Protein AF-A0A9Q0E502-F1 (afdb_monomer_lite)

Organism: NCBI:txid630683

Radius of gyration: 13.21 Å; chains: 1; bounding box: 27×27×32 Å

Secondary structure (DSSP, 8-state):
--EEEEEEE--S-EEEE-SS-EEEEEEE-SSEEEEEESSEEEEEEEE--SEEEEEESSEEEEEEEE-SSEEEEEESSEEEEEEEE-SSEEEEE-SSEEEEEEEE-SSEEEEE-SSEEEEE-

pLDDT: mean 70.46, std 6.78, range [51.53, 83.94]

Structure (mmCIF, N/CA/C/O backbone):
data_AF-A0A9Q0E502-F1
#
_entry.id   AF-A0A9Q0E502-F1
#
loop_
_atom_site.group_PDB
_atom_site.id
_atom_site.type_symbol
_atom_site.label_atom_id
_atom_site.label_alt_id
_atom_site.label_comp_id
_atom_site.label_asym_id
_atom_site.label_entity_id
_atom_site.label_seq_id
_atom_site.pdbx_PDB_ins_code
_atom_site.Cartn_x
_atom_site.Cartn_y
_atom_site.Cartn_z
_atom_site.occupancy
_atom_site.B_iso_or_equiv
_atom_site.auth_seq_id
_atom_site.auth_comp_id
_atom_site.auth_asym_id
_atom_site.auth_atom_id
_atom_site.pdbx_PDB_model_num
ATOM 1 N N . MET A 1 1 ? 0.716 12.121 -15.954 1.00 51.53 1 MET A N 1
ATOM 2 C CA . MET A 1 1 ? 1.242 10.968 -16.710 1.00 51.53 1 MET A CA 1
ATOM 3 C C . MET A 1 1 ? 1.366 9.846 -15.709 1.00 51.53 1 MET A C 1
ATOM 5 O O . MET A 1 1 ? 2.287 9.870 -14.911 1.00 51.53 1 MET A O 1
ATOM 9 N N . ASP A 1 2 ? 0.412 8.932 -15.693 1.00 59.59 2 ASP A N 1
ATOM 10 C CA . ASP A 1 2 ? 0.395 7.817 -14.749 1.00 59.59 2 ASP A CA 1
ATOM 11 C C . ASP A 1 2 ? 1.502 6.822 -15.092 1.00 59.59 2 ASP A C 1
ATOM 13 O O . ASP A 1 2 ? 1.691 6.447 -16.254 1.00 59.59 2 ASP A O 1
ATOM 17 N N . SER A 1 3 ? 2.269 6.405 -14.088 1.00 64.88 3 SER A N 1
ATOM 18 C CA . SER A 1 3 ? 3.330 5.420 -14.279 1.00 64.88 3 SER A CA 1
ATOM 19 C C . SER A 1 3 ? 2.781 4.025 -14.014 1.00 64.88 3 SER A C 1
ATOM 21 O O . SER A 1 3 ? 2.706 3.584 -12.868 1.00 64.88 3 SER A O 1
ATOM 23 N N . VAL A 1 4 ? 2.409 3.309 -15.077 1.00 69.94 4 VAL A N 1
ATOM 24 C CA . VAL A 1 4 ? 2.001 1.901 -14.980 1.00 69.94 4 VAL A CA 1
ATOM 25 C C . VAL A 1 4 ? 3.184 1.007 -15.319 1.00 69.94 4 VAL A C 1
ATOM 27 O O . VAL A 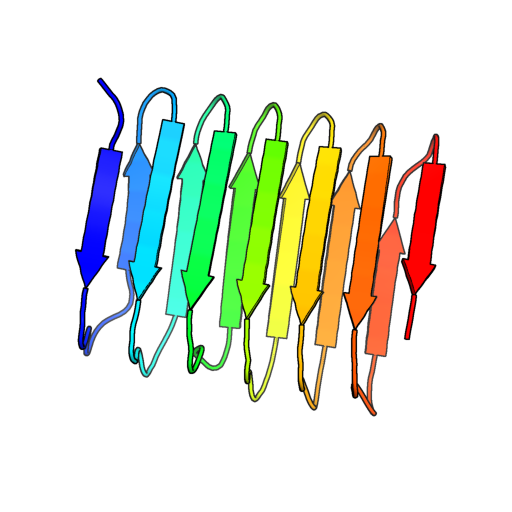1 4 ? 3.713 1.030 -16.429 1.00 69.94 4 VAL A O 1
ATOM 30 N N . LEU A 1 5 ? 3.613 0.205 -14.351 1.00 68.25 5 LEU A N 1
ATOM 31 C CA . LEU A 1 5 ? 4.746 -0.700 -14.493 1.00 68.25 5 LEU A CA 1
ATOM 32 C C . LEU A 1 5 ? 4.321 -2.124 -14.136 1.00 68.25 5 LEU A C 1
ATOM 34 O O . LEU A 1 5 ? 4.089 -2.460 -12.971 1.00 68.25 5 LEU A O 1
ATOM 38 N N . THR A 1 6 ? 4.274 -2.981 -15.151 1.00 67.75 6 THR A N 1
ATOM 39 C CA . THR A 1 6 ? 4.010 -4.415 -15.005 1.00 67.75 6 THR A CA 1
ATOM 40 C C . THR A 1 6 ? 5.309 -5.185 -15.200 1.00 67.75 6 THR A C 1
ATOM 42 O O . THR A 1 6 ? 5.946 -5.079 -16.241 1.00 67.75 6 THR A O 1
ATOM 45 N N . ASP A 1 7 ? 5.721 -5.951 -14.194 1.00 63.72 7 ASP A N 1
ATOM 46 C CA . ASP A 1 7 ? 6.987 -6.687 -14.214 1.00 63.72 7 ASP A CA 1
ATOM 47 C C . ASP A 1 7 ? 6.772 -8.131 -13.742 1.00 63.72 7 ASP A C 1
ATOM 49 O O . ASP A 1 7 ? 6.340 -8.379 -12.615 1.00 63.72 7 ASP A O 1
ATOM 53 N N . GLY A 1 8 ? 7.038 -9.103 -14.617 1.00 58.62 8 GLY A N 1
ATOM 54 C CA . GLY A 1 8 ? 6.832 -10.522 -14.313 1.00 58.62 8 GLY A CA 1
ATOM 55 C C . GLY A 1 8 ? 7.852 -11.068 -13.310 1.00 58.62 8 GLY A C 1
ATOM 56 O O . GLY A 1 8 ? 7.467 -11.724 -12.340 1.00 58.62 8 GLY A O 1
ATOM 57 N N . GLN A 1 9 ? 9.137 -10.767 -13.524 1.00 57.75 9 GLN A N 1
ATOM 58 C CA . GLN A 1 9 ? 10.269 -11.223 -12.715 1.00 57.75 9 GLN A CA 1
ATOM 59 C C . GLN A 1 9 ? 11.381 -10.162 -12.701 1.00 57.75 9 GLN A C 1
ATOM 61 O O . GLN A 1 9 ? 12.010 -9.909 -13.724 1.00 57.75 9 GLN A O 1
ATOM 66 N N . CYS A 1 10 ? 11.692 -9.605 -11.528 1.00 55.41 10 CYS A N 1
ATOM 67 C CA . CYS A 1 10 ? 12.825 -8.685 -11.353 1.00 55.41 10 CYS A CA 1
ATOM 68 C C . CYS A 1 10 ? 13.863 -9.325 -10.436 1.00 55.41 10 CYS A C 1
ATOM 70 O O . CYS A 1 10 ? 13.582 -9.470 -9.253 1.00 55.41 10 CYS A O 1
ATOM 72 N N . GLY A 1 11 ? 15.060 -9.663 -10.930 1.00 56.12 11 GLY A N 1
ATOM 73 C CA . GLY A 1 11 ? 16.131 -10.295 -10.136 1.00 56.12 11 GLY A CA 1
ATOM 74 C C . GLY A 1 11 ? 16.874 -9.367 -9.159 1.00 56.12 11 GLY A C 1
ATOM 75 O O . GLY A 1 11 ? 17.626 -9.836 -8.304 1.00 56.12 11 GLY A O 1
ATOM 76 N N . HIS A 1 12 ? 16.654 -8.053 -9.246 1.00 60.09 12 HIS A N 1
ATOM 77 C CA . HIS A 1 12 ? 17.433 -7.043 -8.524 1.00 60.09 12 HIS A CA 1
ATOM 78 C C . HIS A 1 12 ? 16.556 -6.138 -7.640 1.00 60.09 12 HIS A C 1
ATOM 80 O O . HIS A 1 12 ? 15.347 -6.036 -7.863 1.00 60.09 12 HIS A O 1
ATOM 86 N N . PRO A 1 13 ? 17.138 -5.490 -6.607 1.00 64.81 13 PRO A N 1
ATOM 87 C CA . PRO A 1 13 ? 16.451 -4.450 -5.851 1.00 64.81 13 PRO A CA 1
ATOM 88 C C . PRO A 1 13 ? 15.949 -3.349 -6.783 1.00 64.81 13 PRO A C 1
ATOM 90 O O . PRO A 1 13 ? 16.687 -2.911 -7.663 1.00 64.81 13 PRO A O 1
ATOM 93 N N . ARG A 1 14 ? 14.717 -2.884 -6.571 1.00 67.75 14 ARG A N 1
ATOM 94 C CA . ARG A 1 14 ? 14.133 -1.815 -7.386 1.00 67.75 14 ARG A CA 1
ATOM 95 C C . ARG A 1 14 ? 13.608 -0.689 -6.512 1.00 67.75 14 ARG A C 1
ATOM 97 O O . ARG A 1 14 ? 12.867 -0.942 -5.560 1.00 67.75 14 ARG A O 1
ATOM 104 N N . THR A 1 15 ? 13.961 0.532 -6.885 1.00 70.12 15 THR A N 1
ATOM 105 C CA . THR A 1 15 ? 13.344 1.753 -6.376 1.00 70.12 15 THR A CA 1
ATOM 106 C C . THR A 1 15 ? 12.561 2.364 -7.521 1.00 70.12 15 THR A C 1
ATOM 108 O O . THR A 1 15 ? 13.119 2.576 -8.596 1.00 70.12 15 THR A O 1
ATOM 111 N N . VAL A 1 16 ? 11.271 2.594 -7.311 1.00 69.94 16 VAL A N 1
ATOM 112 C CA . VAL A 1 16 ? 10.427 3.311 -8.265 1.00 69.94 16 VAL A CA 1
ATOM 113 C C . VAL A 1 16 ? 9.997 4.608 -7.606 1.00 69.94 16 VAL A C 1
ATOM 115 O O . VAL A 1 16 ? 9.450 4.583 -6.506 1.00 69.94 16 VAL A O 1
ATOM 118 N N . SER A 1 17 ? 10.280 5.716 -8.283 1.00 66.75 17 SER A N 1
ATOM 119 C CA . SER A 1 17 ? 9.768 7.037 -7.947 1.00 66.75 17 SER A CA 1
ATOM 120 C C . SER A 1 17 ? 9.044 7.557 -9.180 1.00 66.75 17 SER A C 1
ATOM 122 O O . SER A 1 17 ? 9.659 7.653 -10.241 1.00 66.75 17 SER A O 1
ATOM 124 N N . SER A 1 18 ? 7.756 7.847 -9.061 1.00 61.47 18 SER A N 1
ATOM 125 C CA . SER A 1 18 ? 6.915 8.322 -10.169 1.00 61.47 18 SER A CA 1
ATOM 126 C C . SER A 1 18 ? 6.141 9.573 -9.776 1.00 61.47 18 SER A C 1
ATOM 128 O O . SER A 1 18 ? 5.963 9.841 -8.594 1.00 61.47 18 SER A O 1
ATOM 130 N N . LEU A 1 19 ? 5.695 10.327 -10.779 1.00 62.59 19 LEU A N 1
ATOM 131 C CA . LEU A 1 19 ? 4.857 11.523 -10.668 1.00 62.59 19 LEU A CA 1
ATOM 132 C C . LEU A 1 19 ? 3.621 11.336 -11.565 1.00 62.59 19 LEU A C 1
ATOM 134 O O . LEU A 1 19 ? 3.832 10.952 -12.716 1.00 62.59 19 LEU A O 1
ATOM 138 N N . PRO A 1 20 ? 2.389 11.701 -11.154 1.00 68.19 20 PRO A N 1
ATOM 139 C CA . PRO A 1 20 ? 1.886 11.848 -9.781 1.00 68.19 20 PRO A CA 1
ATOM 140 C C . PRO A 1 20 ? 1.474 10.503 -9.152 1.00 68.19 20 PRO A C 1
ATOM 142 O O . PRO A 1 20 ? 1.689 10.301 -7.958 1.00 68.19 20 PRO A O 1
ATOM 145 N N . ASP A 1 21 ? 1.021 9.565 -9.987 1.00 70.00 21 ASP A N 1
ATOM 146 C CA . ASP A 1 21 ? 0.460 8.279 -9.578 1.00 70.00 21 ASP A CA 1
ATOM 147 C C . ASP A 1 21 ? 1.300 7.108 -10.096 1.00 70.00 21 ASP A C 1
ATOM 149 O O . ASP A 1 21 ? 1.821 7.125 -11.223 1.00 70.00 21 ASP A O 1
ATOM 153 N N . SER A 1 22 ? 1.434 6.069 -9.269 1.00 71.00 22 SER A N 1
ATOM 154 C CA . SER A 1 22 ? 2.063 4.805 -9.668 1.00 71.00 22 SER A CA 1
ATOM 155 C C . SER A 1 22 ? 1.121 3.637 -9.508 1.00 71.00 22 SER A C 1
ATOM 157 O O . SER A 1 22 ? 0.601 3.381 -8.421 1.00 71.00 22 SER A O 1
ATOM 159 N N . VAL A 1 23 ? 1.028 2.838 -10.569 1.00 75.44 23 VAL A N 1
ATOM 160 C CA . VAL A 1 23 ? 0.431 1.509 -10.509 1.00 75.44 23 VAL A CA 1
ATOM 161 C C . VAL A 1 23 ? 1.502 0.488 -10.841 1.00 75.44 23 VAL A C 1
ATOM 163 O O . VAL A 1 23 ? 2.003 0.399 -11.962 1.00 75.44 23 VAL A O 1
ATOM 166 N N . LEU A 1 24 ? 1.861 -0.320 -9.852 1.00 72.44 24 LEU A N 1
ATOM 167 C CA . LEU A 1 24 ? 2.891 -1.337 -9.993 1.00 72.44 24 LEU A CA 1
ATOM 168 C C . LEU A 1 24 ? 2.290 -2.720 -9.772 1.00 72.44 24 LEU A C 1
ATOM 170 O O . LEU A 1 24 ? 1.851 -3.064 -8.676 1.00 72.44 24 LEU A O 1
ATOM 174 N N . THR A 1 25 ? 2.345 -3.550 -10.810 1.00 71.94 25 THR A N 1
ATOM 175 C CA . THR A 1 25 ? 1.946 -4.957 -10.721 1.00 71.94 25 THR A CA 1
ATOM 176 C C . THR A 1 25 ? 3.171 -5.836 -10.893 1.00 71.94 25 THR A C 1
ATOM 178 O O . THR A 1 25 ? 3.893 -5.701 -11.882 1.00 71.94 25 THR A O 1
ATOM 181 N N . ALA A 1 26 ? 3.435 -6.724 -9.934 1.00 66.94 26 ALA A N 1
ATOM 182 C CA . ALA A 1 26 ? 4.573 -7.631 -10.027 1.00 66.94 26 ALA A CA 1
ATOM 183 C C . ALA A 1 26 ? 4.248 -9.088 -9.704 1.00 66.94 26 ALA A C 1
ATOM 185 O O . ALA A 1 26 ? 3.489 -9.396 -8.788 1.00 66.94 26 ALA A O 1
ATOM 186 N N . GLY A 1 27 ? 4.832 -9.991 -10.494 1.00 62.88 27 GLY A N 1
ATOM 187 C CA . GLY A 1 27 ? 4.667 -11.432 -10.323 1.00 62.88 27 GLY A CA 1
ATOM 188 C C . GLY A 1 27 ? 5.564 -11.992 -9.222 1.00 62.88 27 GLY A C 1
ATOM 189 O O . GLY A 1 27 ? 5.063 -12.596 -8.276 1.00 62.88 27 GLY A O 1
ATOM 190 N N . GLN A 1 28 ? 6.880 -11.817 -9.372 1.00 59.84 28 GLN A N 1
ATOM 191 C CA . GLN A 1 28 ? 7.914 -12.399 -8.511 1.00 59.84 28 GLN A CA 1
ATOM 192 C C . GLN A 1 28 ? 9.123 -11.458 -8.397 1.00 59.84 28 GLN A C 1
ATOM 194 O O . GLN A 1 28 ? 9.657 -10.996 -9.407 1.00 59.84 28 GLN A O 1
ATOM 199 N N . SER A 1 29 ? 9.617 -11.187 -7.185 1.00 58.62 29 SER A N 1
ATOM 200 C CA . SER A 1 29 ? 10.895 -10.470 -7.009 1.00 58.62 29 SER A CA 1
ATOM 201 C C . SER A 1 29 ? 11.677 -10.955 -5.772 1.00 58.62 29 SER A C 1
ATOM 203 O O . SER A 1 29 ? 11.105 -11.018 -4.685 1.00 58.62 29 SER A O 1
ATOM 205 N N . PRO A 1 30 ? 12.986 -11.286 -5.872 1.00 53.59 30 PRO A N 1
ATOM 206 C CA . PRO A 1 30 ? 13.692 -12.029 -4.832 1.00 53.59 30 PRO A CA 1
ATOM 207 C C . PRO A 1 30 ? 14.365 -11.167 -3.750 1.00 53.59 30 PRO A C 1
ATOM 209 O O . PRO A 1 30 ? 14.777 -11.717 -2.733 1.00 53.59 30 PRO A O 1
ATOM 212 N N . ARG A 1 31 ? 14.516 -9.837 -3.906 1.00 61.38 31 ARG A N 1
ATOM 213 C CA . ARG A 1 31 ? 15.349 -9.029 -2.977 1.00 61.38 31 ARG A CA 1
ATOM 214 C C . ARG A 1 31 ? 14.630 -7.943 -2.181 1.00 61.38 31 ARG A C 1
ATOM 216 O O . ARG A 1 31 ? 14.431 -8.109 -0.979 1.00 61.38 31 ARG A O 1
ATOM 223 N N . ARG A 1 32 ? 14.325 -6.795 -2.789 1.00 69.44 32 ARG A N 1
ATOM 224 C CA . ARG A 1 32 ? 13.763 -5.608 -2.113 1.00 69.44 32 ARG A CA 1
ATOM 225 C C . ARG A 1 32 ? 13.048 -4.716 -3.115 1.00 69.44 32 ARG A C 1
ATOM 227 O O . ARG A 1 32 ? 13.538 -4.546 -4.230 1.00 69.44 32 ARG A O 1
ATOM 234 N N . ARG A 1 33 ? 11.952 -4.092 -2.687 1.00 72.25 33 ARG A N 1
ATOM 235 C CA . ARG A 1 33 ? 11.295 -3.032 -3.457 1.00 72.25 33 ARG A CA 1
ATOM 236 C C . ARG A 1 33 ? 10.931 -1.843 -2.577 1.00 72.25 33 ARG A C 1
ATOM 238 O O . ARG A 1 33 ? 10.363 -2.032 -1.498 1.00 72.25 33 ARG A O 1
ATOM 245 N N . THR A 1 34 ? 11.243 -0.655 -3.084 1.00 74.75 34 THR A N 1
ATOM 246 C CA . THR A 1 34 ? 10.813 0.633 -2.538 1.00 74.75 34 THR A CA 1
ATOM 247 C C . THR A 1 34 ? 10.001 1.354 -3.603 1.00 74.75 34 THR A C 1
ATOM 249 O O . THR A 1 34 ? 10.448 1.452 -4.746 1.00 74.75 34 THR A O 1
ATOM 252 N N . VAL A 1 35 ? 8.808 1.815 -3.246 1.00 72.94 35 VAL A N 1
ATOM 253 C CA . VAL A 1 35 ? 7.939 2.588 -4.142 1.00 72.94 35 VAL A CA 1
ATOM 254 C C . VAL A 1 35 ? 7.584 3.892 -3.454 1.00 72.94 35 VAL A C 1
ATOM 256 O O . VAL A 1 35 ? 7.249 3.883 -2.266 1.00 72.94 35 VAL A O 1
ATOM 259 N N . SER A 1 36 ? 7.693 4.997 -4.182 1.00 74.19 36 SER A N 1
ATOM 260 C CA . SER A 1 36 ? 7.360 6.319 -3.670 1.00 74.19 36 SER A CA 1
ATOM 261 C C . SER A 1 36 ? 6.665 7.157 -4.734 1.00 74.19 36 SER A C 1
ATOM 263 O O . SER A 1 36 ? 7.166 7.253 -5.853 1.0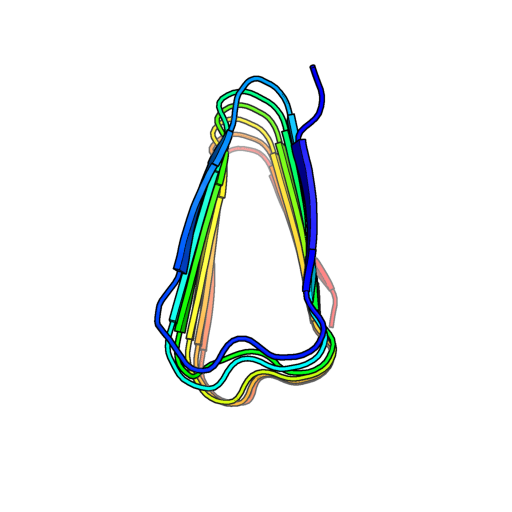0 74.19 36 SER A O 1
ATOM 265 N N . SER A 1 37 ? 5.534 7.766 -4.372 1.00 71.56 37 SER A N 1
ATOM 266 C CA . SER A 1 37 ? 4.787 8.676 -5.254 1.00 71.56 37 SER A CA 1
ATOM 267 C C . SER A 1 37 ? 4.216 9.848 -4.465 1.00 71.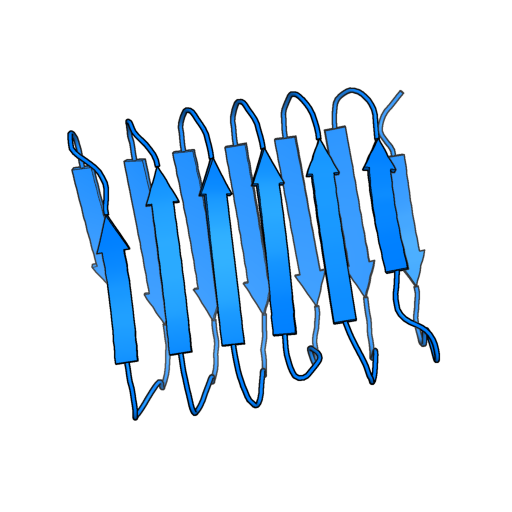56 37 SER A C 1
ATOM 269 O O . SER A 1 37 ? 3.940 9.704 -3.273 1.00 71.56 37 SER A O 1
ATOM 271 N N . PRO A 1 38 ? 4.065 11.019 -5.097 1.00 68.81 38 PRO A N 1
ATOM 272 C CA . PRO A 1 38 ? 3.563 12.215 -4.442 1.00 68.81 38 PRO A CA 1
ATOM 273 C C . PRO A 1 38 ? 2.036 12.274 -4.338 1.00 68.81 38 PRO A C 1
ATOM 275 O O . PRO A 1 38 ? 1.541 13.225 -3.746 1.00 68.81 38 PRO A O 1
ATOM 278 N N . THR A 1 39 ? 1.289 11.329 -4.909 1.00 78.81 39 THR A N 1
ATOM 279 C CA . THR A 1 39 ? -0.179 11.325 -4.827 1.00 78.81 39 THR A CA 1
ATOM 280 C C . THR A 1 39 ? -0.653 9.928 -4.444 1.00 78.81 39 THR A C 1
ATOM 282 O O . THR A 1 39 ? -0.614 9.606 -3.250 1.00 78.81 39 THR A O 1
ATOM 285 N N . ASP A 1 40 ? -0.927 9.059 -5.418 1.00 76.31 40 ASP A N 1
ATOM 286 C CA . ASP A 1 40 ? -1.342 7.685 -5.161 1.00 76.31 40 ASP A CA 1
ATOM 287 C C . ASP A 1 40 ? -0.260 6.644 -5.480 1.00 76.31 40 ASP A C 1
ATOM 289 O O . ASP A 1 40 ? 0.505 6.727 -6.450 1.00 76.31 40 ASP A O 1
ATOM 293 N N . ASN A 1 41 ? -0.240 5.583 -4.672 1.00 75.12 41 ASN A N 1
ATOM 294 C CA . ASN A 1 41 ? 0.418 4.331 -5.027 1.00 75.12 41 ASN A CA 1
ATOM 295 C C . ASN A 1 41 ? -0.547 3.167 -4.924 1.00 75.12 41 ASN A C 1
ATOM 297 O O . ASN A 1 41 ? -0.990 2.816 -3.833 1.00 75.12 41 ASN A O 1
ATOM 301 N N . VAL A 1 42 ? -0.737 2.472 -6.041 1.00 78.50 42 VAL A N 1
ATOM 302 C CA . VAL A 1 42 ? -1.378 1.163 -6.06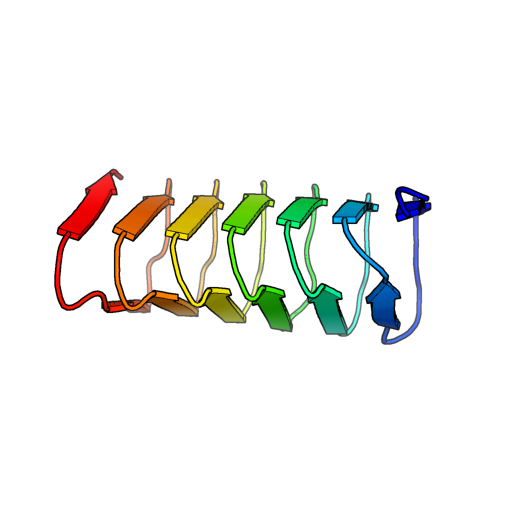3 1.00 78.50 42 VAL A CA 1
ATOM 303 C C . VAL A 1 42 ? -0.337 0.115 -6.394 1.00 78.50 42 VAL A C 1
ATOM 305 O O . VAL A 1 42 ? 0.326 0.149 -7.435 1.00 78.50 42 VAL A O 1
ATOM 308 N N . LEU A 1 43 ? -0.198 -0.866 -5.514 1.00 74.38 43 LEU A N 1
ATOM 309 C CA . LEU A 1 43 ? 0.712 -1.968 -5.744 1.00 74.38 43 LEU A CA 1
ATOM 310 C C . LEU A 1 43 ? 0.046 -3.309 -5.470 1.00 74.38 43 LEU A C 1
ATOM 312 O O . LEU A 1 43 ? -0.366 -3.612 -4.353 1.00 74.38 43 LEU A O 1
ATOM 316 N N . THR A 1 44 ? 0.062 -4.148 -6.503 1.00 76.31 44 THR A N 1
ATOM 317 C CA . THR A 1 44 ? -0.416 -5.529 -6.444 1.00 76.31 44 THR A CA 1
ATOM 318 C C . THR A 1 44 ? 0.724 -6.494 -6.728 1.00 76.31 44 THR A C 1
ATOM 320 O O . THR A 1 44 ? 1.432 -6.359 -7.729 1.00 76.31 44 THR A O 1
ATOM 323 N N . ASP A 1 45 ? 0.918 -7.490 -5.867 1.00 70.38 45 ASP A N 1
ATOM 324 C CA . ASP A 1 45 ? 1.978 -8.475 -6.076 1.00 70.38 45 ASP A CA 1
ATOM 325 C C . ASP A 1 45 ? 1.611 -9.864 -5.527 1.00 70.38 45 ASP A C 1
ATOM 327 O O . ASP A 1 45 ? 0.987 -10.010 -4.472 1.00 70.38 45 ASP A O 1
ATOM 331 N N . ARG A 1 46 ? 1.944 -10.912 -6.292 1.00 67.50 46 ARG A N 1
ATOM 332 C CA . ARG A 1 46 ? 1.599 -12.296 -5.926 1.00 67.50 46 ARG A CA 1
ATOM 333 C C . ARG A 1 46 ? 2.569 -12.897 -4.911 1.00 67.50 46 ARG A C 1
ATOM 335 O O . ARG A 1 46 ? 2.120 -13.588 -4.001 1.00 67.50 46 ARG A O 1
ATOM 342 N N . GLN A 1 47 ? 3.867 -12.668 -5.053 1.00 64.62 47 GLN A N 1
ATOM 343 C CA . GLN A 1 47 ? 4.875 -13.164 -4.122 1.00 64.62 47 GLN A CA 1
ATOM 344 C C . GLN A 1 47 ? 5.957 -12.114 -3.939 1.00 64.62 47 GLN A C 1
ATOM 346 O O . GLN A 1 47 ? 6.746 -11.799 -4.835 1.00 64.62 47 GLN A O 1
ATOM 351 N N . CYS A 1 48 ? 5.995 -11.594 -2.719 1.00 58.06 48 CYS A N 1
ATOM 352 C CA . CYS A 1 48 ? 6.822 -10.457 -2.403 1.00 58.06 48 CYS A CA 1
ATOM 353 C C . CYS A 1 48 ? 8.127 -10.828 -1.698 1.00 58.06 48 CYS A C 1
ATOM 355 O O . CYS A 1 48 ? 8.223 -11.857 -1.025 1.00 58.06 48 CYS A O 1
ATOM 357 N N . PRO A 1 49 ? 9.126 -9.932 -1.789 1.00 61.16 49 PRO A N 1
ATOM 358 C CA . PRO A 1 49 ? 10.461 -10.157 -1.262 1.00 61.16 49 PRO A CA 1
ATOM 359 C C . PRO A 1 49 ? 10.502 -10.220 0.269 1.00 61.16 49 PRO A C 1
ATOM 361 O O . PRO A 1 49 ? 9.534 -9.937 0.979 1.00 61.16 49 PRO A O 1
ATOM 364 N N . HIS A 1 50 ? 11.710 -10.462 0.782 1.00 62.09 50 HIS A N 1
ATOM 365 C CA . HIS A 1 50 ? 12.050 -10.326 2.195 1.00 62.09 50 HIS A CA 1
ATOM 366 C C . HIS A 1 50 ? 11.629 -8.976 2.807 1.00 62.09 50 HIS A C 1
ATOM 368 O O . HIS A 1 50 ? 11.259 -8.917 3.978 1.00 62.09 50 HIS A O 1
ATOM 374 N N . ARG A 1 51 ? 11.693 -7.861 2.063 1.00 67.44 51 ARG A N 1
ATOM 375 C CA . ARG A 1 51 ? 11.276 -6.560 2.607 1.00 67.44 51 ARG A CA 1
ATOM 376 C C . ARG A 1 51 ? 10.731 -5.595 1.556 1.00 67.44 51 ARG A C 1
ATOM 378 O O . ARG A 1 51 ? 11.390 -5.372 0.538 1.00 67.44 51 ARG A O 1
ATOM 385 N N . ARG A 1 52 ? 9.593 -4.963 1.863 1.00 72.69 52 ARG A N 1
ATOM 386 C CA . ARG A 1 52 ? 9.005 -3.860 1.085 1.00 72.69 52 ARG A CA 1
ATOM 387 C C . ARG A 1 52 ? 8.762 -2.609 1.920 1.00 72.69 52 ARG A C 1
ATOM 389 O O . ARG A 1 52 ? 8.351 -2.712 3.077 1.00 72.69 52 ARG A O 1
ATOM 396 N N . THR A 1 53 ? 8.979 -1.466 1.276 1.00 73.94 53 THR A N 1
ATOM 397 C CA . THR A 1 53 ? 8.607 -0.142 1.774 1.00 73.94 53 THR A CA 1
ATOM 398 C C . THR A 1 53 ? 7.807 0.579 0.695 1.00 73.94 53 THR A C 1
ATOM 400 O O . THR A 1 53 ? 8.257 0.642 -0.450 1.00 73.94 53 THR A O 1
ATOM 403 N N . VAL A 1 54 ? 6.638 1.102 1.042 1.00 72.31 54 VAL A N 1
ATOM 404 C CA . VAL A 1 54 ? 5.837 1.952 0.153 1.00 72.31 54 VAL A CA 1
ATOM 405 C C . VAL A 1 54 ? 5.507 3.235 0.889 1.00 72.31 54 VAL A C 1
ATOM 407 O O . VAL A 1 54 ? 5.154 3.180 2.070 1.00 72.31 54 VAL A O 1
ATOM 410 N N . SER A 1 55 ? 5.679 4.359 0.196 1.00 73.31 55 SER A N 1
ATOM 411 C CA . SER A 1 55 ? 5.364 5.675 0.733 1.00 73.31 55 SER A CA 1
ATOM 412 C C . SER A 1 55 ? 4.605 6.543 -0.261 1.00 73.31 55 SER A C 1
ATOM 414 O O . SER A 1 55 ? 5.079 6.737 -1.378 1.00 73.31 55 SER A O 1
ATOM 416 N N . SER A 1 56 ? 3.486 7.112 0.178 1.00 72.75 56 SER A N 1
ATOM 417 C CA . SER A 1 56 ? 2.719 8.107 -0.580 1.00 72.75 56 SER A CA 1
ATOM 418 C C . SER A 1 56 ? 2.443 9.356 0.248 1.00 72.75 56 SER A C 1
ATOM 420 O O . SER A 1 56 ? 2.442 9.304 1.478 1.00 72.75 56 SER A O 1
ATOM 422 N N . LEU A 1 57 ? 2.193 10.486 -0.417 1.00 68.56 57 LEU A N 1
ATOM 423 C CA . LEU A 1 57 ? 1.713 11.700 0.256 1.00 68.56 57 LEU A CA 1
ATOM 424 C C . LEU A 1 57 ? 0.187 11.751 0.394 1.00 68.56 57 LEU A C 1
ATOM 426 O O . LEU A 1 57 ? -0.301 12.504 1.225 1.00 68.56 57 LEU A O 1
ATOM 430 N N . THR A 1 58 ? -0.572 10.983 -0.378 1.00 78.31 58 THR A N 1
ATOM 431 C CA . THR A 1 58 ? -2.035 10.977 -0.258 1.00 78.31 58 THR A CA 1
ATOM 432 C C . THR A 1 58 ? -2.462 9.579 0.137 1.00 78.31 58 THR A C 1
ATOM 434 O O . THR A 1 58 ? -2.666 9.310 1.322 1.00 78.31 58 THR A O 1
ATOM 437 N N . ASP A 1 59 ? -2.367 8.648 -0.806 1.00 77.75 59 ASP A N 1
ATOM 438 C CA . ASP A 1 59 ? -2.963 7.329 -0.670 1.00 77.75 59 ASP A CA 1
ATOM 439 C C . ASP A 1 59 ? -1.978 6.211 -1.025 1.00 77.75 59 ASP A C 1
ATOM 441 O O . ASP A 1 59 ? -1.207 6.273 -1.992 1.00 77.75 59 ASP A O 1
ATOM 445 N N . SER A 1 60 ? -1.981 5.152 -0.215 1.00 76.94 60 SER A N 1
ATOM 446 C CA . SER A 1 60 ? -1.228 3.923 -0.496 1.00 76.94 60 SER A CA 1
ATOM 447 C C . SER A 1 60 ? -2.145 2.719 -0.408 1.00 76.94 60 SER A C 1
ATOM 449 O O . SER A 1 60 ? -2.533 2.321 0.687 1.00 76.94 60 SER A O 1
ATOM 451 N N . VAL A 1 61 ? -2.393 2.065 -1.539 1.00 80.12 61 VAL A N 1
ATOM 452 C CA . VAL A 1 61 ? -3.137 0.808 -1.613 1.00 80.12 61 VAL A CA 1
ATOM 453 C C . VAL A 1 61 ? -2.197 -0.337 -1.952 1.00 80.12 61 VAL A C 1
ATOM 455 O O . VAL A 1 61 ? -1.474 -0.333 -2.953 1.00 80.12 61 VAL A O 1
ATOM 458 N N . LEU A 1 62 ? -2.224 -1.358 -1.106 1.00 74.62 62 LEU A N 1
ATOM 459 C CA . LEU A 1 62 ? -1.331 -2.497 -1.201 1.00 74.62 62 LEU A CA 1
ATOM 460 C C . LEU A 1 62 ? -2.094 -3.803 -1.116 1.00 74.62 62 LEU A C 1
ATOM 462 O O . LEU A 1 62 ? -2.760 -4.073 -0.124 1.00 74.62 62 LEU A O 1
ATOM 466 N N . THR A 1 63 ? -1.939 -4.651 -2.128 1.00 77.00 63 THR A N 1
ATOM 467 C CA . THR A 1 63 ? -2.565 -5.974 -2.157 1.00 77.00 63 THR A CA 1
ATOM 468 C C . THR A 1 63 ? -1.539 -7.054 -2.431 1.00 77.00 63 THR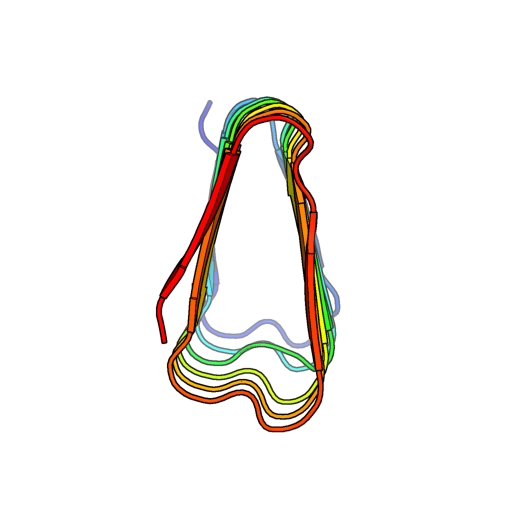 A C 1
ATOM 470 O O . THR A 1 63 ? -0.832 -7.035 -3.443 1.00 77.00 63 THR A O 1
ATOM 473 N N . PHE A 1 64 ? -1.485 -8.039 -1.538 1.00 71.69 64 PHE A N 1
ATOM 474 C CA . PHE A 1 64 ? -0.524 -9.122 -1.637 1.00 71.69 64 PHE A CA 1
ATOM 475 C C . PHE A 1 64 ? -1.099 -10.477 -1.249 1.00 71.69 64 PHE A C 1
ATOM 477 O O . PHE A 1 64 ? -1.931 -10.594 -0.354 1.00 71.69 64 PHE A O 1
ATOM 484 N N . ARG A 1 65 ? -0.594 -11.533 -1.892 1.00 69.38 65 ARG A N 1
ATOM 485 C CA . ARG A 1 65 ? -0.942 -12.916 -1.529 1.00 69.38 65 ARG A CA 1
ATOM 486 C C . ARG A 1 65 ? 0.016 -13.500 -0.491 1.00 69.38 65 ARG A C 1
ATOM 488 O O . ARG A 1 65 ? -0.455 -14.105 0.464 1.00 69.38 65 ARG A O 1
ATOM 495 N N . GLN A 1 66 ? 1.333 -13.355 -0.680 1.00 66.06 66 GLN A N 1
ATOM 496 C CA . GLN A 1 66 ? 2.346 -13.972 0.190 1.00 66.06 66 GLN A CA 1
ATOM 497 C C . GLN A 1 66 ? 3.604 -13.096 0.351 1.00 66.06 66 GLN A C 1
ATOM 499 O O . GLN A 1 66 ? 4.176 -12.623 -0.634 1.00 66.06 66 GLN A O 1
ATOM 504 N N . CYS A 1 67 ? 4.080 -12.911 1.590 1.00 64.25 67 CYS A N 1
ATOM 505 C CA . CYS A 1 67 ? 5.391 -12.317 1.915 1.00 64.25 67 CYS A CA 1
ATOM 506 C C . CYS A 1 67 ? 6.095 -13.095 3.022 1.00 64.25 67 CYS A C 1
ATOM 508 O O . CYS A 1 67 ? 5.466 -13.294 4.043 1.00 64.25 67 CYS A O 1
ATOM 510 N N . PRO A 1 68 ? 7.404 -13.379 2.961 1.00 59.31 68 PRO A N 1
ATOM 511 C CA . PRO A 1 68 ? 8.075 -14.122 4.028 1.00 59.31 68 PRO A CA 1
ATOM 512 C C . PRO A 1 68 ? 8.581 -13.281 5.221 1.00 59.31 68 PRO A C 1
ATOM 514 O O . PRO A 1 68 ? 8.780 -13.848 6.294 1.00 59.31 68 PRO A O 1
ATOM 517 N N . HIS A 1 69 ? 8.836 -11.967 5.089 1.00 65.69 69 HIS A N 1
ATOM 518 C CA . HIS A 1 69 ? 9.584 -11.229 6.131 1.00 65.69 69 HIS A CA 1
ATOM 519 C C . HIS A 1 69 ? 9.007 -9.887 6.604 1.00 65.69 69 HIS A C 1
ATOM 521 O O . HIS A 1 69 ? 8.511 -9.828 7.724 1.00 65.69 69 HIS A O 1
ATOM 527 N N . ARG A 1 70 ? 9.113 -8.771 5.871 1.00 70.88 70 ARG A N 1
ATOM 528 C CA . ARG A 1 70 ? 8.771 -7.463 6.467 1.00 70.88 70 ARG A CA 1
ATOM 529 C C . ARG A 1 70 ? 8.104 -6.481 5.518 1.00 70.88 70 ARG A C 1
ATOM 531 O O . ARG A 1 70 ? 8.591 -6.252 4.413 1.00 70.88 70 ARG A O 1
ATOM 538 N N . ARG A 1 71 ? 7.065 -5.804 6.009 1.00 72.19 71 ARG A N 1
ATOM 539 C CA . ARG A 1 71 ? 6.373 -4.731 5.290 1.00 72.19 71 ARG A CA 1
ATOM 540 C C . ARG A 1 71 ? 6.323 -3.443 6.088 1.00 72.19 71 ARG A C 1
ATOM 542 O O . ARG A 1 71 ? 6.151 -3.459 7.306 1.00 72.19 71 ARG A O 1
ATOM 549 N N . THR A 1 72 ? 6.508 -2.337 5.382 1.00 75.06 72 THR A N 1
ATOM 550 C CA . THR A 1 72 ? 6.328 -0.990 5.910 1.00 75.06 72 THR A CA 1
ATOM 551 C C . THR A 1 72 ? 5.539 -0.179 4.895 1.00 75.06 72 THR A C 1
ATOM 553 O O . THR A 1 72 ? 5.964 -0.054 3.747 1.00 75.06 72 THR A O 1
ATOM 556 N N . VAL A 1 73 ? 4.394 0.328 5.325 1.00 72.81 73 VAL A N 1
ATOM 557 C CA . VAL A 1 73 ? 3.505 1.190 4.546 1.00 72.81 73 VAL A CA 1
ATOM 558 C C . VAL A 1 73 ? 3.412 2.509 5.279 1.00 72.81 73 VAL A C 1
ATOM 560 O O . VAL A 1 73 ? 3.241 2.509 6.498 1.00 72.81 73 VAL A O 1
ATOM 563 N N . SER A 1 74 ? 3.576 3.605 4.552 1.00 74.56 74 SER A N 1
ATOM 564 C CA . SER A 1 74 ? 3.411 4.936 5.110 1.00 74.56 74 SER A CA 1
ATOM 565 C C . SER A 1 74 ? 2.666 5.819 4.125 1.00 74.56 74 SER A C 1
ATOM 567 O O . SER A 1 74 ? 3.149 6.005 3.014 1.00 74.56 74 SER A O 1
ATOM 569 N N . SER A 1 75 ? 1.571 6.426 4.551 1.00 74.25 75 SER A N 1
ATOM 570 C CA . SER A 1 75 ? 0.936 7.517 3.808 1.00 74.25 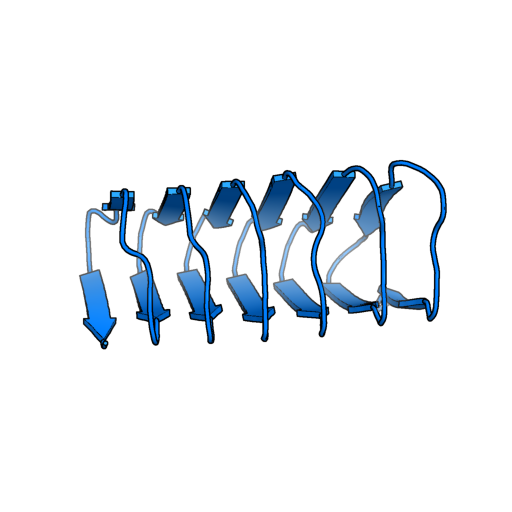75 SER A CA 1
ATOM 571 C C . SER A 1 75 ? 0.823 8.762 4.669 1.00 74.25 75 SER A C 1
ATOM 573 O O . SER A 1 75 ? 0.962 8.687 5.889 1.00 74.25 75 SER A O 1
ATOM 575 N N . VAL A 1 76 ? 0.595 9.910 4.031 1.00 71.94 76 VAL A N 1
ATOM 576 C CA . VAL A 1 76 ? 0.297 11.176 4.720 1.00 71.94 76 VAL A CA 1
ATOM 577 C C . VAL A 1 76 ? -1.209 11.460 4.783 1.00 71.94 76 VAL A C 1
ATOM 579 O O . VAL A 1 76 ? -1.612 12.363 5.502 1.00 71.94 76 VAL A O 1
ATOM 582 N N . THR A 1 77 ? -2.062 10.670 4.136 1.00 79.00 77 THR A N 1
ATOM 583 C CA . THR A 1 77 ? -3.510 10.708 4.391 1.00 79.00 77 THR A CA 1
ATOM 584 C C . THR A 1 77 ? -3.964 9.313 4.765 1.00 79.00 77 THR A C 1
ATOM 586 O O . THR A 1 77 ? -4.067 9.021 5.956 1.00 79.00 77 THR A O 1
ATOM 589 N N . ASP A 1 78 ? -4.040 8.418 3.784 1.00 78.88 78 ASP A N 1
ATOM 590 C CA . ASP A 1 78 ? -4.698 7.133 3.955 1.00 78.88 78 ASP A CA 1
ATOM 591 C C . ASP A 1 78 ? -3.817 5.980 3.464 1.00 78.88 78 ASP A C 1
ATOM 593 O O . ASP A 1 78 ? -3.063 6.055 2.485 1.00 78.88 78 ASP A O 1
ATOM 597 N N . SER A 1 79 ? -3.847 4.884 4.214 1.00 76.88 79 SER A N 1
ATOM 598 C CA . SER A 1 79 ? -3.162 3.652 3.833 1.00 76.88 79 SER A CA 1
ATOM 599 C C . SER A 1 79 ? -4.161 2.506 3.882 1.00 76.88 79 SER A C 1
ATOM 601 O O . SER A 1 79 ? -4.905 2.362 4.849 1.00 76.88 79 SER A O 1
ATOM 603 N N . LEU A 1 80 ? -4.103 1.629 2.884 1.00 80.75 80 LEU A N 1
ATOM 604 C CA . LEU A 1 80 ? -4.815 0.362 2.853 1.00 80.75 80 LEU A CA 1
ATOM 605 C C . LEU A 1 80 ? -3.832 -0.766 2.556 1.00 80.75 80 LEU A C 1
ATOM 607 O O . LEU A 1 80 ? -3.112 -0.753 1.554 1.00 80.75 80 LEU A O 1
ATOM 611 N N . LEU A 1 81 ? -3.817 -1.777 3.419 1.00 76.75 81 LEU A N 1
ATOM 612 C CA . LEU A 1 81 ? -3.035 -2.990 3.226 1.00 76.75 81 LEU A CA 1
ATOM 613 C C . LEU A 1 81 ? -3.951 -4.212 3.304 1.00 76.75 81 LEU A C 1
ATOM 615 O O . LEU A 1 81 ? -4.507 -4.510 4.352 1.00 76.75 81 LEU A O 1
ATOM 619 N N . ALA A 1 82 ? -4.049 -4.943 2.198 1.00 77.75 82 ALA A N 1
ATOM 620 C CA . ALA A 1 82 ? -4.691 -6.245 2.112 1.00 77.75 82 ALA A CA 1
ATOM 621 C C . ALA A 1 82 ? -3.624 -7.334 1.919 1.00 77.75 82 ALA A C 1
ATOM 623 O O . ALA A 1 82 ? -2.884 -7.330 0.927 1.00 77.75 82 ALA A O 1
ATOM 624 N N . ASP A 1 83 ? -3.531 -8.274 2.855 1.00 71.25 83 ASP A N 1
ATOM 625 C CA . ASP A 1 83 ? -2.585 -9.385 2.798 1.00 71.25 83 ASP A CA 1
ATOM 626 C C . ASP A 1 83 ? -3.239 -10.745 3.046 1.00 71.25 83 ASP A C 1
ATOM 628 O O . ASP A 1 83 ? -4.088 -10.907 3.916 1.00 71.25 83 ASP A O 1
ATOM 632 N N . GLY A 1 84 ? -2.800 -11.750 2.287 1.00 66.19 84 GLY A N 1
ATOM 633 C CA . GLY A 1 84 ? -3.184 -13.140 2.517 1.00 66.19 84 GLY A CA 1
ATOM 634 C C . GLY A 1 84 ? -2.384 -13.801 3.642 1.00 66.19 84 GLY A C 1
ATOM 635 O O . GLY A 1 84 ? -2.963 -14.341 4.583 1.00 66.19 84 GLY A O 1
ATOM 636 N N . GLN A 1 85 ? -1.052 -13.808 3.530 1.00 65.12 85 GLN A N 1
ATOM 637 C CA . GLN A 1 85 ? -0.156 -14.481 4.477 1.00 65.12 85 GLN A CA 1
ATOM 638 C C . GLN A 1 85 ? 1.198 -13.765 4.594 1.00 65.12 85 GLN A C 1
ATOM 640 O O . GLN A 1 85 ? 1.939 -13.641 3.606 1.00 65.12 85 GLN A O 1
ATOM 645 N N . CYS A 1 86 ? 1.590 -13.404 5.821 1.00 65.06 86 CYS A N 1
ATOM 646 C CA . CYS A 1 86 ? 2.901 -12.823 6.095 1.00 65.06 86 CYS A CA 1
ATOM 647 C C . CYS A 1 86 ? 3.477 -13.287 7.454 1.00 65.06 86 CYS A C 1
ATOM 649 O O . CYS A 1 86 ? 3.064 -12.813 8.507 1.00 65.06 86 CYS A O 1
ATOM 651 N N . PRO A 1 87 ? 4.499 -14.170 7.494 1.00 59.78 87 PRO A N 1
ATOM 652 C CA . PRO A 1 87 ? 4.983 -14.778 8.727 1.00 59.78 87 PRO A CA 1
ATOM 653 C C . PRO A 1 87 ? 5.485 -13.776 9.768 1.00 59.78 87 PRO A C 1
ATOM 655 O O . PRO A 1 87 ? 5.231 -13.973 10.946 1.00 59.78 87 PRO A O 1
ATOM 658 N N . HIS A 1 88 ? 6.211 -12.718 9.375 1.00 66.50 88 HIS A N 1
ATOM 659 C CA . HIS A 1 88 ? 7.077 -11.982 10.310 1.00 66.50 88 HIS A CA 1
ATOM 660 C C . HIS A 1 88 ? 6.556 -10.622 10.794 1.00 66.50 88 HIS A C 1
ATOM 662 O O . HIS A 1 88 ? 6.260 -10.477 11.978 1.00 66.50 88 HIS A O 1
ATOM 668 N N . ARG A 1 89 ? 6.551 -9.568 9.968 1.00 71.38 89 ARG A N 1
ATOM 669 C CA . ARG A 1 89 ? 6.245 -8.216 10.470 1.00 71.38 89 ARG A CA 1
ATOM 670 C C . ARG A 1 89 ? 5.536 -7.329 9.464 1.00 71.38 89 ARG A C 1
ATOM 672 O O . ARG A 1 89 ? 6.050 -7.106 8.368 1.00 71.38 89 ARG A O 1
ATOM 679 N N . GLN A 1 90 ? 4.453 -6.709 9.912 1.00 72.44 90 GLN A N 1
ATOM 680 C CA . GLN A 1 90 ? 3.759 -5.645 9.195 1.00 72.44 90 GLN A CA 1
ATOM 681 C C . GLN A 1 90 ? 3.769 -4.360 10.025 1.00 72.44 90 GLN A C 1
ATOM 683 O O . GLN A 1 90 ? 3.542 -4.379 11.237 1.00 72.44 90 GLN A O 1
ATOM 688 N N . THR A 1 91 ? 4.094 -3.246 9.377 1.00 76.19 91 THR A N 1
ATOM 689 C CA . THR A 1 91 ? 4.051 -1.906 9.962 1.00 76.19 91 THR A CA 1
ATOM 690 C C . THR A 1 91 ? 3.334 -0.980 9.000 1.00 76.19 91 THR A C 1
ATOM 692 O O . THR A 1 91 ? 3.683 -0.941 7.820 1.00 76.19 91 THR A O 1
ATOM 695 N N . MET A 1 92 ? 2.363 -0.246 9.512 1.00 72.81 92 MET A N 1
ATOM 696 C CA . MET A 1 92 ? 1.529 0.668 8.760 1.00 72.81 92 MET A CA 1
ATOM 697 C C . MET A 1 92 ? 1.393 1.963 9.544 1.00 72.81 92 MET A C 1
ATOM 699 O O . MET A 1 92 ? 1.188 1.928 10.759 1.00 72.81 92 MET A O 1
ATOM 703 N N . PHE A 1 93 ? 1.563 3.078 8.848 1.00 75.69 93 PHE A N 1
ATOM 704 C CA . PHE A 1 93 ? 1.472 4.403 9.428 1.00 75.69 93 PHE A CA 1
ATOM 705 C C . PHE A 1 93 ? 0.722 5.339 8.486 1.00 75.69 93 PHE A C 1
ATOM 707 O O . PHE A 1 93 ? 1.135 5.516 7.341 1.00 75.69 93 PHE A O 1
ATOM 714 N N . SER A 1 94 ? -0.318 5.977 9.001 1.00 76.69 94 SER A N 1
ATOM 715 C CA . SER A 1 94 ? -0.958 7.116 8.353 1.00 76.69 94 SER A CA 1
ATOM 716 C C . SER A 1 94 ? -1.389 8.121 9.407 1.00 76.69 94 SER A C 1
ATOM 718 O O . SER A 1 94 ? -1.798 7.715 10.488 1.00 76.69 94 SER A O 1
ATOM 720 N N . PRO A 1 95 ? -1.347 9.429 9.139 1.00 73.12 95 PRO A N 1
ATOM 721 C CA . PRO A 1 95 ? -1.859 10.424 10.066 1.00 73.12 95 PRO A CA 1
ATOM 722 C C . PRO A 1 95 ? -3.390 10.563 10.016 1.00 73.12 95 PRO A C 1
ATOM 724 O O . PRO A 1 95 ? -3.925 11.197 10.917 1.00 73.12 95 PRO A O 1
ATOM 727 N N . THR A 1 96 ? -4.093 9.997 9.030 1.00 80.62 96 THR A N 1
ATOM 728 C CA . THR A 1 96 ? -5.563 10.046 8.959 1.00 80.62 96 THR A CA 1
ATOM 729 C C . THR A 1 96 ? -6.139 8.645 9.123 1.00 80.62 96 THR A C 1
ATOM 731 O O . THR A 1 96 ? -6.441 8.266 10.257 1.00 80.62 96 THR A O 1
ATOM 734 N N . ASP A 1 97 ? -6.196 7.845 8.057 1.00 78.69 97 ASP A N 1
ATOM 735 C CA . ASP A 1 97 ? -6.791 6.511 8.101 1.00 78.69 97 ASP A CA 1
ATOM 736 C C . ASP A 1 97 ? -5.783 5.388 7.824 1.00 78.69 97 ASP A C 1
ATOM 738 O O . ASP A 1 97 ? -4.826 5.501 7.042 1.00 78.69 97 ASP A O 1
ATOM 742 N N . SER A 1 98 ? -5.973 4.264 8.507 1.00 77.88 98 SER A N 1
ATOM 743 C CA . SER A 1 98 ? -5.250 3.033 8.219 1.00 77.88 98 SER A CA 1
ATOM 744 C C . SER A 1 98 ? -6.165 1.817 8.265 1.00 77.88 98 SER A C 1
ATOM 746 O O . SER A 1 98 ? -6.547 1.370 9.345 1.00 77.88 98 SER A O 1
ATOM 748 N N . VAL A 1 99 ? -6.400 1.202 7.103 1.00 80.88 99 VAL A N 1
ATOM 749 C CA . VAL A 1 99 ? -7.122 -0.073 6.981 1.00 80.88 99 VAL A CA 1
ATOM 750 C C . VAL A 1 99 ? -6.166 -1.233 6.724 1.00 80.88 99 VAL A C 1
ATOM 752 O O . VAL A 1 99 ? -5.520 -1.323 5.678 1.00 80.88 99 VAL A O 1
ATOM 755 N N . LEU A 1 100 ? -6.119 -2.182 7.653 1.00 76.81 100 LEU A N 1
ATOM 756 C CA . LEU A 1 100 ? -5.381 -3.429 7.494 1.00 76.81 100 LEU A CA 1
ATOM 757 C C . LEU A 1 100 ? -6.345 -4.617 7.454 1.00 76.81 100 LEU A C 1
ATOM 759 O O . LEU A 1 100 ? -6.994 -4.930 8.449 1.00 76.81 100 LEU A O 1
ATOM 763 N N . THR A 1 101 ? -6.379 -5.316 6.323 1.00 79.44 101 THR A N 1
ATOM 764 C CA . THR A 1 101 ? -7.057 -6.606 6.152 1.00 79.44 101 THR A CA 1
ATOM 765 C C . THR A 1 101 ? -6.003 -7.696 5.998 1.00 79.44 101 THR A C 1
ATOM 767 O O . THR A 1 101 ? -5.250 -7.688 5.026 1.00 79.44 101 THR A O 1
ATOM 770 N N . ASP A 1 102 ? -5.911 -8.629 6.941 1.00 70.62 102 ASP A N 1
ATOM 771 C CA . ASP A 1 102 ? -4.829 -9.616 6.968 1.00 70.62 102 ASP A CA 1
ATOM 772 C C . ASP A 1 102 ? -5.320 -11.029 7.261 1.00 70.62 102 ASP A C 1
ATOM 774 O O . ASP A 1 102 ? -5.855 -11.261 8.328 1.00 70.62 102 ASP A O 1
ATOM 778 N N . GLY A 1 103 ? -5.030 -12.004 6.400 1.00 68.12 103 GLY A N 1
ATOM 779 C CA . GLY A 1 103 ? -5.384 -13.398 6.681 1.00 68.12 103 GLY A CA 1
ATOM 780 C C . GLY A 1 103 ? -4.583 -14.004 7.844 1.00 68.12 103 GLY A C 1
ATOM 781 O O . GLY A 1 103 ? -5.127 -14.315 8.904 1.00 68.12 103 GLY A O 1
ATOM 782 N N . GLN A 1 104 ? -3.274 -14.235 7.663 1.00 63.97 104 GLN A N 1
ATOM 783 C CA . GLN A 1 104 ? -2.424 -14.861 8.691 1.00 63.97 104 GLN A CA 1
ATOM 784 C C . GLN A 1 104 ? -1.042 -14.200 8.848 1.00 63.97 104 GLN A C 1
ATOM 786 O O . GLN A 1 104 ? -0.162 -14.364 7.998 1.00 63.97 104 GLN A O 1
ATOM 791 N N . CYS A 1 105 ? -0.806 -13.579 10.016 1.00 64.62 105 CYS A N 1
ATOM 792 C CA . CYS A 1 105 ? 0.512 -13.135 10.486 1.00 64.62 105 CYS A CA 1
ATOM 793 C C . CYS A 1 105 ? 0.796 -13.599 11.932 1.00 64.62 105 CYS A C 1
ATOM 795 O O . CYS A 1 105 ? 0.280 -13.000 12.876 1.00 64.62 105 CYS A O 1
ATOM 797 N N . PRO A 1 106 ? 1.664 -14.602 12.147 1.00 61.62 106 PRO A N 1
ATOM 798 C CA . PRO A 1 106 ? 1.943 -15.166 13.468 1.00 61.62 106 PRO A CA 1
ATOM 799 C C . PRO A 1 106 ? 2.874 -14.331 14.366 1.00 61.62 106 PRO A C 1
ATOM 801 O O . PRO A 1 106 ? 2.955 -14.612 15.559 1.00 61.62 106 PRO A O 1
ATOM 804 N N . HIS A 1 107 ? 3.606 -13.336 13.846 1.00 65.44 107 HIS A N 1
ATOM 805 C CA . HIS A 1 107 ? 4.685 -12.697 14.620 1.00 65.44 107 HIS A CA 1
ATOM 806 C C . HIS A 1 107 ? 4.423 -11.264 15.103 1.00 65.44 107 HIS A C 1
ATOM 808 O O . HIS A 1 107 ? 4.539 -11.018 16.304 1.00 65.44 107 HIS A O 1
ATOM 814 N N . ARG A 1 108 ? 4.159 -10.274 14.233 1.00 69.81 108 ARG A N 1
ATOM 815 C CA . ARG A 1 108 ? 3.884 -8.902 14.709 1.00 69.81 108 ARG A CA 1
ATOM 816 C C . ARG A 1 108 ? 3.188 -8.011 13.685 1.00 69.81 108 ARG A C 1
ATOM 818 O O . ARG A 1 108 ? 3.679 -7.844 12.569 1.00 69.81 108 ARG A O 1
ATOM 825 N N . ARG A 1 109 ? 2.129 -7.336 14.130 1.00 72.25 109 ARG A N 1
ATOM 826 C CA . ARG A 1 109 ? 1.440 -6.271 13.392 1.00 72.25 109 ARG A CA 1
ATOM 827 C C . ARG A 1 109 ? 1.557 -4.957 14.168 1.00 72.25 109 ARG A C 1
ATOM 829 O O . ARG A 1 109 ? 1.598 -4.949 15.399 1.00 72.25 109 ARG A O 1
ATOM 836 N N . THR A 1 110 ? 1.708 -3.846 13.463 1.00 77.88 110 THR A N 1
ATOM 837 C CA . THR A 1 110 ? 1.707 -2.502 14.049 1.00 77.88 110 THR A CA 1
ATOM 838 C C . THR A 1 110 ? 1.008 -1.583 13.066 1.00 77.88 110 THR A C 1
ATOM 840 O O . THR A 1 110 ? 1.532 -1.358 11.979 1.00 77.88 110 THR A O 1
ATOM 843 N N . VAL A 1 111 ? -0.170 -1.104 13.444 1.00 75.25 111 VAL A N 1
ATOM 844 C CA . VAL A 1 111 ? -0.925 -0.084 12.716 1.00 75.25 111 VAL A CA 1
ATOM 845 C C . VAL A 1 111 ? -0.949 1.149 13.605 1.00 75.25 111 VAL A C 1
ATOM 847 O O . VAL A 1 111 ? -1.049 1.030 14.829 1.00 75.25 111 VAL A O 1
ATOM 850 N N . SER A 1 112 ? -0.727 2.317 13.024 1.00 75.69 112 SER A N 1
ATOM 851 C CA . SER A 1 112 ? -0.685 3.567 13.767 1.00 75.69 112 SER A CA 1
ATOM 852 C C . SER A 1 112 ? -1.298 4.671 12.932 1.00 75.69 112 SER A C 1
ATOM 854 O O . SER A 1 112 ? -0.709 5.094 11.939 1.00 75.69 112 SER A O 1
ATOM 856 N N . SER A 1 113 ? -2.447 5.146 13.396 1.00 77.25 113 SER A N 1
ATOM 857 C CA . SER A 1 113 ? -3.071 6.372 12.932 1.00 77.25 113 SER A CA 1
ATOM 858 C C . SER A 1 113 ? -3.722 7.110 14.102 1.00 77.25 113 SER A C 1
ATOM 860 O O . SER A 1 113 ? -4.286 6.477 14.996 1.00 77.25 113 SER A O 1
ATOM 862 N N . PRO A 1 114 ? -3.576 8.443 14.171 1.00 73.38 114 PRO A N 1
ATOM 863 C CA . PRO A 1 114 ? -4.119 9.244 15.257 1.00 73.38 114 PRO A CA 1
ATOM 864 C C . PRO A 1 114 ? -5.620 9.521 15.092 1.00 73.38 114 PRO A C 1
ATOM 866 O O . PRO A 1 114 ? -6.239 9.944 16.065 1.00 73.38 114 PRO A O 1
ATOM 869 N N . THR A 1 115 ? -6.193 9.315 13.899 1.00 83.94 115 THR A N 1
ATOM 870 C CA . THR A 1 115 ? -7.622 9.544 13.636 1.00 83.94 115 THR A CA 1
ATOM 871 C C . THR A 1 115 ? -8.410 8.239 13.623 1.00 83.94 115 THR A C 1
ATOM 873 O O . THR A 1 115 ? -9.214 8.045 14.531 1.00 83.94 115 THR A O 1
ATOM 876 N N . ASP A 1 116 ? -8.170 7.343 12.658 1.00 77.19 116 ASP A N 1
ATOM 877 C CA . ASP A 1 116 ? -8.907 6.075 12.564 1.00 77.19 116 ASP A CA 1
ATOM 878 C C . ASP A 1 116 ? -8.034 4.910 12.073 1.00 77.19 116 ASP A C 1
ATOM 880 O O . ASP A 1 116 ? -7.203 5.058 11.175 1.00 77.19 116 ASP A O 1
ATOM 884 N N . SER A 1 117 ? -8.177 3.754 12.725 1.00 75.81 117 SER A N 1
ATOM 885 C CA . SER A 1 117 ? -7.451 2.512 12.440 1.00 75.81 117 SER A CA 1
ATOM 886 C C . SER A 1 117 ? -8.445 1.353 12.401 1.00 75.81 117 SER A C 1
ATOM 888 O O . SER A 1 117 ? -8.960 0.944 13.446 1.00 75.81 117 SER A O 1
ATOM 890 N N . VAL A 1 118 ? -8.624 0.739 11.232 1.00 81.50 118 VAL A N 1
ATOM 891 C CA . VAL A 1 118 ? -9.441 -0.468 11.068 1.00 81.50 118 VAL A CA 1
ATOM 892 C C . VAL A 1 118 ? -8.542 -1.682 10.878 1.00 81.50 118 VAL A C 1
ATOM 894 O O . VAL A 1 118 ? -7.680 -1.721 10.000 1.00 81.50 118 VAL A O 1
ATOM 897 N N . PHE A 1 119 ? -8.762 -2.713 11.694 1.00 76.62 119 PHE A N 1
ATOM 898 C CA . PHE A 1 119 ? -8.075 -3.993 11.568 1.00 76.62 119 PHE A CA 1
ATOM 899 C C . PHE A 1 119 ? -9.076 -5.132 11.378 1.00 76.62 119 PHE A C 1
ATOM 901 O O . PHE A 1 119 ? -9.938 -5.368 12.223 1.00 76.62 119 PHE A O 1
ATOM 908 N N . THR A 1 120 ? -8.937 -5.860 10.274 1.00 77.12 120 THR A N 1
ATOM 909 C CA . THR A 1 120 ? -9.754 -7.024 9.922 1.00 77.12 120 THR A CA 1
ATOM 910 C C . THR A 1 120 ? -8.832 -8.221 9.700 1.00 77.12 120 THR A C 1
ATOM 912 O O . THR A 1 120 ? -7.812 -8.093 9.024 1.00 77.12 120 THR A O 1
ATOM 915 N N . THR A 1 121 ? -9.155 -9.369 10.300 1.00 70.88 121 THR A N 1
ATOM 916 C CA . THR A 1 121 ? -8.431 -10.643 10.112 1.00 70.88 121 THR A CA 1
ATOM 917 C C . THR A 1 121 ? -9.289 -11.639 9.351 1.00 70.88 121 THR A C 1
ATOM 919 O O . THR A 1 121 ? -10.508 -11.644 9.632 1.00 70.88 121 THR A O 1
#

Foldseek 3Di:
DEAEAEEEEDADEDEDEDPAEYEYEYEDYEAEYEYEHAAEYHYEYEEDYQEYEYEYAHEYHEAYEDYEHEYEYEYAAEYEYAYEDYAEEYYYDYQHEYHYAYNDYPYDYYYDYPHYYHYHD

Sequence (121 aa):
MDSVLTDGQCGHPRTVSSLPDSVLTAGQSPRRRTVSSPTDNVLTDRQCPHRRTVSSLTDSVLTFRQCPHRRTVSSVTDSLLADGQCPHRQTMFSPTDSVLTDGQCPHRRTVSSPTDSVFTT